Protein AF-A0A6I3N929-F1 (afdb_monomer)

Radius of gyration: 16.51 Å; Cα contacts (8 Å, |Δi|>4): 126; chains: 1; bounding box: 39×35×52 Å

Solvent-accessible surface area (backbone atoms only — not comparable to full-atom values): 5942 Å² total; per-residue (Å²): 132,85,63,64,75,58,60,59,55,66,38,70,61,50,45,54,28,51,51,36,38,53,53,14,49,49,32,34,50,52,17,63,73,77,39,53,82,94,29,63,70,27,43,53,36,29,47,51,12,45,21,40,34,52,32,24,75,54,50,72,72,61,50,24,67,61,21,46,52,44,20,52,52,22,48,53,50,37,51,50,42,62,75,42,30,86,82,56,36,67,89,46,30,51,58,51,42,52,54,20,54,22,34,26,52,17,9,54,53,39,21,60,69,22,58,81,74,112

Secondary structure (DSSP, 8-state):
---HHHHHTTSHHHHHHHHHHHHHHHHHHHHHHH--SS-HHHHHHHHHHHHHHHHHHHHTT--HHHHHHHHHHHHHHHHHHHHTHHHH-HHHHHHHHHHHHHHHHHHHHHHHHHHT--

Sequence (118 aa):
MNNRFFSGLQDVHIQKTILLLVVSLVLIGSSLLIGVGDNFPMIAMLFTGLIIFFFALLRHWQKAAYFVIMAVIFTVILILVWIFKASLGEDIAMPAGLVSISGILAGIIGAYVFVSKE

Structure (mmCIF, N/CA/C/O backbone):
data_AF-A0A6I3N929-F1
#
_entry.id   AF-A0A6I3N929-F1
#
loop_
_atom_site.group_PDB
_atom_site.id
_atom_site.type_symbol
_atom_site.label_atom_id
_atom_site.label_alt_id
_atom_site.label_comp_id
_atom_site.label_asym_id
_atom_site.label_entity_id
_atom_site.label_seq_id
_atom_site.pdbx_PDB_ins_code
_atom_site.Cartn_x
_atom_site.Cartn_y
_atom_site.Cartn_z
_atom_site.occupancy
_atom_site.B_iso_or_equiv
_atom_site.auth_seq_id
_atom_site.auth_comp_id
_atom_site.auth_asym_id
_atom_site.auth_atom_id
_atom_site.pdbx_PDB_model_num
ATOM 1 N N . MET A 1 1 ? -5.140 25.968 30.349 1.00 43.53 1 MET A N 1
ATOM 2 C CA . MET A 1 1 ? -5.311 25.526 28.947 1.00 43.53 1 MET A CA 1
ATOM 3 C C . MET A 1 1 ? -5.877 24.122 28.962 1.00 43.53 1 MET A C 1
ATOM 5 O O . MET A 1 1 ? -5.249 23.224 29.499 1.00 43.53 1 MET A O 1
ATOM 9 N N . ASN A 1 2 ? -7.116 23.968 28.506 1.00 40.16 2 ASN A N 1
ATOM 10 C CA . ASN A 1 2 ? -7.850 22.711 28.582 1.00 40.16 2 ASN A CA 1
ATOM 11 C C . ASN A 1 2 ? -7.380 21.819 27.418 1.00 40.16 2 ASN A C 1
ATOM 13 O O . ASN A 1 2 ? -7.700 22.106 26.266 1.00 40.16 2 ASN A O 1
ATOM 17 N N . ASN A 1 3 ? -6.574 20.792 27.703 1.00 46.56 3 ASN A N 1
ATOM 18 C CA . ASN A 1 3 ? -5.915 19.919 26.720 1.00 46.56 3 ASN A CA 1
ATOM 19 C C . ASN A 1 3 ? -6.895 18.946 26.024 1.00 46.56 3 ASN A C 1
ATOM 21 O O . ASN A 1 3 ? -6.647 17.745 25.952 1.00 46.56 3 ASN A O 1
ATOM 25 N N . ARG A 1 4 ? -8.008 19.448 25.471 1.00 54.78 4 ARG A N 1
ATOM 26 C CA . ARG A 1 4 ? -9.003 18.637 24.739 1.00 54.78 4 ARG A CA 1
ATOM 27 C C . ARG A 1 4 ? -8.432 17.956 23.486 1.00 54.78 4 ARG A C 1
ATOM 29 O O . ARG A 1 4 ? -8.992 16.979 23.005 1.00 54.78 4 ARG A O 1
ATOM 36 N N . PHE A 1 5 ? -7.301 18.445 22.975 1.00 53.16 5 PHE A N 1
ATOM 37 C CA . PHE A 1 5 ? -6.570 17.807 21.877 1.00 53.16 5 PHE A CA 1
ATOM 38 C C . PHE A 1 5 ? -5.925 16.475 22.304 1.00 53.16 5 PHE A C 1
ATOM 40 O O . PHE A 1 5 ? -5.933 15.508 21.549 1.00 53.16 5 PHE A O 1
ATOM 47 N N . PHE A 1 6 ? -5.424 16.396 23.542 1.00 50.75 6 PHE A N 1
ATOM 48 C CA . PHE A 1 6 ? -4.802 15.183 24.081 1.00 50.75 6 PHE A CA 1
ATOM 49 C C . PHE A 1 6 ? -5.820 14.173 24.619 1.00 50.75 6 PHE A C 1
ATOM 51 O O . PHE A 1 6 ? -5.524 12.982 24.638 1.00 50.75 6 PHE A O 1
ATOM 58 N N . SER A 1 7 ? -7.029 14.602 24.995 1.00 52.00 7 SER A N 1
ATOM 59 C CA . SER A 1 7 ? -8.078 13.668 25.426 1.00 52.00 7 SER A CA 1
ATOM 60 C C . SER A 1 7 ? -8.610 12.808 24.273 1.00 52.00 7 SER A C 1
ATOM 62 O O . SER A 1 7 ? -8.949 11.654 24.496 1.00 52.00 7 SER A O 1
ATOM 64 N N . GLY A 1 8 ? -8.618 13.313 23.031 1.00 51.28 8 GLY A N 1
ATOM 65 C CA . GLY A 1 8 ? -8.913 12.491 21.846 1.00 51.28 8 GLY A CA 1
ATOM 66 C C . GLY A 1 8 ? -7.797 11.488 21.520 1.00 51.28 8 GLY A C 1
ATOM 67 O O . GLY A 1 8 ? -8.059 10.389 21.053 1.00 51.28 8 GLY A O 1
ATOM 68 N N . LEU A 1 9 ? -6.542 11.818 21.842 1.00 52.22 9 LEU A N 1
ATOM 69 C CA . LEU A 1 9 ? -5.385 10.924 21.681 1.00 52.22 9 LEU A CA 1
ATOM 70 C C . LEU A 1 9 ? -5.316 9.803 22.737 1.00 52.22 9 LEU A C 1
ATOM 72 O O . LEU A 1 9 ? -4.495 8.895 22.604 1.00 52.22 9 LEU A O 1
ATOM 76 N N . GLN A 1 10 ? -6.146 9.847 23.784 1.00 54.72 10 GLN A N 1
ATOM 77 C CA . GLN A 1 10 ? -6.281 8.752 24.755 1.00 54.72 10 GLN A CA 1
ATOM 78 C C . GLN A 1 10 ? -7.153 7.606 24.241 1.00 54.72 10 GLN A C 1
ATOM 80 O O . GLN A 1 10 ? -7.179 6.539 24.853 1.00 54.72 10 GLN A O 1
ATOM 85 N N . ASP A 1 11 ? -7.830 7.792 23.109 1.00 68.00 11 ASP A N 1
ATOM 86 C CA . ASP A 1 11 ? -8.604 6.728 22.502 1.00 68.00 11 ASP A CA 1
ATOM 87 C C . ASP A 1 11 ? -7.653 5.641 21.973 1.00 68.00 11 ASP A C 1
ATOM 89 O O . ASP A 1 11 ? -6.808 5.882 21.100 1.00 68.00 11 ASP A O 1
ATOM 93 N N . VAL A 1 12 ? -7.766 4.422 22.511 1.00 73.94 12 VAL A N 1
ATOM 94 C CA . VAL A 1 12 ? -6.868 3.285 22.214 1.00 73.94 12 VAL A CA 1
ATOM 95 C C . VAL A 1 12 ? -6.791 3.015 20.705 1.00 73.94 12 VAL A C 1
ATOM 97 O O . VAL A 1 12 ? -5.779 2.544 20.173 1.00 73.94 12 VAL A O 1
ATOM 100 N N . HIS A 1 13 ? -7.858 3.341 19.980 1.00 74.38 13 HIS A N 1
ATOM 101 C CA . HIS A 1 13 ? -7.934 3.211 18.533 1.00 74.38 13 HIS A CA 1
ATOM 102 C C . HIS A 1 13 ? -7.052 4.216 17.791 1.00 74.38 13 HIS A C 1
ATOM 104 O O . HIS A 1 13 ? -6.396 3.830 16.817 1.00 74.38 13 HIS A O 1
ATOM 110 N N . ILE A 1 14 ? -6.991 5.460 18.266 1.00 79.69 14 ILE A N 1
ATOM 111 C CA . ILE A 1 14 ? -6.175 6.530 17.688 1.00 79.69 14 ILE A CA 1
ATOM 112 C C . ILE A 1 14 ? -4.693 6.242 17.938 1.00 79.69 14 ILE A C 1
ATOM 114 O O . ILE A 1 14 ? -3.910 6.266 16.992 1.00 79.69 14 ILE A O 1
ATOM 118 N N . GLN A 1 15 ? -4.317 5.831 19.153 1.00 84.00 15 GLN A N 1
ATOM 119 C CA . GLN A 1 15 ? -2.927 5.474 19.476 1.00 84.00 15 GLN A CA 1
ATOM 120 C C . GLN A 1 15 ? -2.393 4.343 18.597 1.00 84.00 15 GLN A C 1
ATOM 122 O O . GLN A 1 15 ? -1.321 4.456 18.006 1.00 84.00 15 GLN A O 1
ATOM 127 N N . LYS A 1 16 ? -3.169 3.262 18.451 1.00 85.06 16 LYS A N 1
ATOM 128 C CA . LYS A 1 16 ? -2.790 2.143 17.578 1.00 85.06 16 LYS A CA 1
ATOM 129 C C . LYS A 1 16 ? -2.692 2.566 16.108 1.00 85.06 16 LYS A C 1
ATOM 131 O O . LYS A 1 16 ? -1.871 2.023 15.381 1.00 85.06 16 LYS A O 1
ATOM 136 N N . THR A 1 17 ? -3.513 3.517 15.665 1.00 89.19 17 THR A N 1
ATOM 137 C CA . THR A 1 17 ? -3.460 4.035 14.289 1.00 89.19 17 THR A CA 1
ATOM 138 C C . THR A 1 17 ? -2.199 4.865 14.061 1.00 89.19 17 THR A C 1
ATOM 140 O O . THR A 1 17 ? -1.497 4.637 13.083 1.00 89.19 17 THR A O 1
ATOM 143 N N . ILE A 1 18 ? -1.855 5.748 15.003 1.00 90.69 18 ILE A N 1
ATOM 144 C CA . ILE A 1 18 ? -0.611 6.529 14.967 1.00 90.69 18 ILE A CA 1
ATOM 145 C C . ILE A 1 18 ? 0.608 5.605 14.982 1.00 90.69 18 ILE A C 1
ATOM 147 O O . ILE A 1 18 ? 1.512 5.786 14.174 1.00 90.69 18 ILE A O 1
ATOM 151 N N . LEU A 1 19 ? 0.619 4.586 15.845 1.00 92.88 19 LEU A N 1
ATOM 152 C CA . LEU A 1 19 ? 1.712 3.617 15.900 1.00 92.88 19 LEU A CA 1
ATOM 153 C C . LEU A 1 19 ? 1.913 2.919 14.550 1.00 92.88 19 LEU A C 1
ATOM 155 O O . LEU A 1 19 ? 3.037 2.845 14.064 1.00 92.88 19 LEU A O 1
ATOM 159 N N . LEU A 1 20 ? 0.831 2.440 13.927 1.00 94.12 20 LEU A N 1
ATOM 160 C CA . LEU A 1 20 ? 0.906 1.790 12.617 1.00 94.12 20 LEU A CA 1
ATOM 161 C C . LEU A 1 20 ? 1.399 2.750 11.530 1.00 94.12 20 LEU A C 1
ATOM 163 O O . LEU A 1 20 ? 2.218 2.348 10.708 1.00 94.12 20 LEU A O 1
ATOM 167 N N . LEU A 1 21 ? 0.968 4.016 11.556 1.00 94.44 21 LEU A N 1
ATOM 168 C CA . LEU A 1 21 ? 1.475 5.040 10.640 1.00 94.44 21 LEU A CA 1
ATOM 169 C C . LEU A 1 21 ? 2.980 5.249 10.820 1.00 94.44 21 LEU A C 1
ATOM 171 O O . LEU A 1 21 ? 3.718 5.178 9.842 1.00 94.44 21 LEU A O 1
ATOM 175 N N . VAL A 1 22 ? 3.456 5.425 12.054 1.00 96.31 22 VAL A N 1
ATOM 176 C CA . VAL A 1 22 ? 4.890 5.602 12.337 1.00 96.31 22 VAL A CA 1
ATOM 177 C C . VAL A 1 22 ? 5.693 4.392 11.866 1.00 96.31 22 VAL A C 1
ATOM 179 O O . VAL A 1 22 ? 6.670 4.558 11.143 1.00 96.31 22 VAL A O 1
ATOM 182 N N . VAL A 1 23 ? 5.258 3.175 12.208 1.00 96.56 23 VAL A N 1
ATOM 183 C CA . VAL A 1 23 ? 5.927 1.940 11.774 1.00 96.56 23 VAL A CA 1
ATOM 184 C C . VAL A 1 23 ? 5.972 1.856 10.250 1.00 96.56 23 VAL A C 1
ATOM 186 O O . VAL A 1 23 ? 7.030 1.592 9.687 1.00 96.56 23 VAL A O 1
ATOM 189 N N . SER A 1 24 ? 4.860 2.136 9.568 1.00 97.06 24 SER A N 1
ATOM 190 C CA . SER A 1 24 ? 4.813 2.098 8.106 1.00 97.06 24 SER A CA 1
ATOM 191 C C . SER A 1 24 ? 5.751 3.114 7.453 1.00 97.06 24 SER A C 1
ATOM 193 O O . SER A 1 24 ? 6.459 2.766 6.512 1.00 97.06 24 SER A O 1
ATOM 195 N N . LEU A 1 25 ? 5.832 4.336 7.989 1.00 97.00 25 LEU A N 1
ATOM 196 C CA . LEU A 1 25 ? 6.722 5.381 7.485 1.00 97.00 25 LEU A CA 1
ATOM 197 C C . LEU A 1 25 ? 8.192 5.031 7.701 1.00 97.00 25 LEU A C 1
ATOM 199 O O . LEU A 1 25 ? 9.003 5.289 6.819 1.00 97.00 25 LEU A O 1
ATOM 203 N N . VAL A 1 26 ? 8.535 4.414 8.836 1.00 97.06 26 VAL A N 1
ATOM 204 C CA . VAL A 1 26 ? 9.894 3.915 9.082 1.00 97.06 26 VAL A CA 1
ATOM 205 C C . VAL A 1 26 ? 10.241 2.819 8.077 1.00 97.06 26 VAL A C 1
ATOM 207 O O . VAL A 1 26 ? 11.298 2.886 7.459 1.00 97.06 26 VAL A O 1
ATOM 210 N N . LEU A 1 27 ? 9.343 1.855 7.848 1.00 96.12 27 LEU A N 1
ATOM 211 C CA . LEU A 1 27 ? 9.573 0.779 6.878 1.00 96.12 27 LEU A CA 1
ATOM 212 C C . LEU A 1 27 ? 9.782 1.318 5.458 1.00 96.12 27 LEU A C 1
ATOM 214 O O . LEU A 1 27 ? 10.772 0.982 4.807 1.00 96.12 27 LEU A O 1
ATOM 218 N N . ILE A 1 28 ? 8.882 2.195 5.006 1.00 96.12 28 ILE A N 1
ATOM 219 C CA . ILE A 1 28 ? 8.959 2.832 3.688 1.00 96.12 28 ILE A CA 1
ATOM 220 C C . ILE A 1 28 ? 1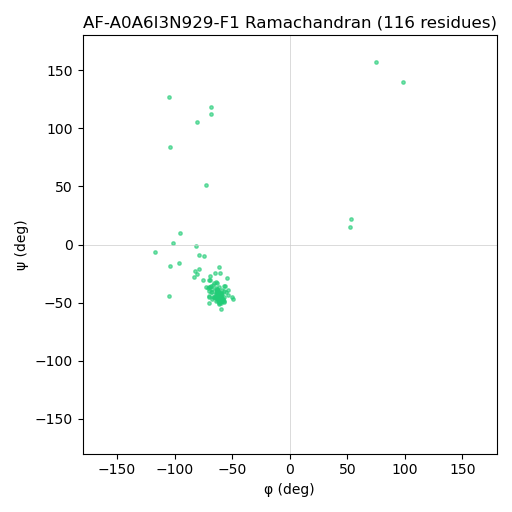0.241 3.666 3.591 1.00 96.12 28 ILE A C 1
ATOM 222 O O . ILE A 1 28 ? 11.032 3.470 2.673 1.00 96.12 28 ILE A O 1
ATOM 226 N N . GLY A 1 29 ? 10.498 4.543 4.562 1.00 94.69 29 GLY A N 1
ATOM 227 C CA . GLY A 1 29 ? 11.669 5.416 4.573 1.00 94.69 29 GLY A CA 1
ATOM 228 C C . GLY A 1 29 ? 12.985 4.642 4.540 1.00 94.69 29 GLY A C 1
ATOM 229 O O . GLY A 1 29 ? 13.831 4.916 3.695 1.00 94.69 29 GLY A O 1
ATOM 230 N N . SER A 1 30 ? 13.147 3.631 5.397 1.00 94.19 30 SER A N 1
ATOM 231 C CA . SER A 1 30 ? 14.348 2.789 5.412 1.00 94.19 30 SER A CA 1
ATOM 232 C C . SER A 1 30 ? 14.542 2.034 4.097 1.00 94.19 30 SER A C 1
ATOM 234 O O . SER A 1 30 ? 15.661 1.998 3.590 1.00 94.19 30 SER A O 1
ATOM 236 N N . SER A 1 31 ? 13.471 1.486 3.512 1.00 93.88 31 SER A N 1
ATOM 237 C CA . SER A 1 31 ? 13.563 0.764 2.236 1.00 93.88 31 SER A CA 1
ATOM 238 C C . SER A 1 31 ? 14.005 1.662 1.076 1.00 93.88 31 SER A C 1
ATOM 240 O O . SER A 1 31 ? 14.831 1.258 0.259 1.00 93.88 31 SER A O 1
ATOM 242 N N . LEU A 1 32 ? 13.513 2.904 1.035 1.00 91.44 32 LEU A N 1
ATOM 243 C CA . LEU A 1 32 ? 13.880 3.878 0.009 1.00 91.44 32 LEU A CA 1
ATOM 244 C C . LEU A 1 32 ? 15.305 4.411 0.206 1.00 91.44 32 LEU A C 1
ATOM 246 O O . LEU A 1 32 ? 16.004 4.624 -0.778 1.00 91.44 32 LEU A O 1
ATOM 250 N N . LEU A 1 33 ? 15.747 4.595 1.455 1.00 93.00 33 LEU A N 1
ATOM 251 C CA . LEU A 1 33 ? 17.100 5.066 1.772 1.00 93.00 33 LEU A CA 1
ATOM 252 C C . LEU A 1 33 ? 18.182 4.038 1.431 1.00 93.00 33 LEU A C 1
ATOM 254 O O . LEU A 1 33 ? 19.242 4.410 0.938 1.00 93.00 33 LEU A O 1
ATOM 258 N N . ILE A 1 34 ? 17.928 2.760 1.716 1.00 91.44 34 ILE A N 1
ATOM 259 C CA . ILE A 1 34 ? 18.871 1.673 1.411 1.00 91.44 34 ILE A CA 1
ATOM 260 C C . ILE A 1 34 ? 18.851 1.351 -0.089 1.00 91.44 34 ILE A C 1
ATOM 262 O O . ILE A 1 34 ? 19.872 0.965 -0.654 1.00 91.44 34 ILE A O 1
ATOM 266 N N . GLY A 1 35 ? 17.704 1.553 -0.737 1.00 86.19 35 GLY A N 1
ATOM 267 C CA . GLY A 1 35 ? 17.505 1.298 -2.153 1.00 86.19 35 GLY A CA 1
ATOM 268 C C . GLY A 1 35 ? 16.842 -0.053 -2.408 1.00 86.19 35 GLY A C 1
ATOM 269 O O . GLY A 1 35 ? 17.141 -1.067 -1.777 1.00 86.19 35 GLY A O 1
ATOM 270 N N . VAL A 1 36 ? 15.927 -0.050 -3.375 1.00 82.50 36 VAL A N 1
ATOM 271 C CA . VAL A 1 36 ? 15.111 -1.207 -3.776 1.00 82.50 36 VAL A CA 1
ATOM 272 C C . VAL A 1 36 ? 15.608 -1.896 -5.053 1.00 82.50 36 VAL A C 1
ATOM 274 O O . VAL A 1 36 ? 15.013 -2.882 -5.472 1.00 82.50 36 VAL A O 1
ATOM 277 N N . GLY A 1 37 ? 16.704 -1.423 -5.656 1.00 79.44 37 GLY A N 1
ATOM 278 C CA . GLY A 1 37 ? 17.309 -2.053 -6.836 1.00 79.44 37 GLY A CA 1
ATOM 279 C C . GLY A 1 37 ? 17.921 -3.411 -6.489 1.00 79.44 37 GLY A C 1
ATOM 280 O O . GLY A 1 37 ? 18.869 -3.465 -5.710 1.00 79.44 37 GLY A O 1
ATOM 281 N N . ASP A 1 38 ? 17.334 -4.490 -7.013 1.00 77.12 38 ASP A N 1
ATOM 282 C CA . ASP A 1 38 ? 17.708 -5.903 -6.807 1.00 77.12 38 ASP A CA 1
ATOM 283 C C . ASP A 1 38 ? 17.842 -6.362 -5.342 1.00 77.12 38 ASP A C 1
ATOM 285 O O . ASP A 1 38 ? 18.359 -7.439 -5.040 1.00 77.12 38 ASP A O 1
ATOM 289 N N . ASN A 1 39 ? 17.317 -5.576 -4.403 1.00 89.19 39 ASN A N 1
ATOM 290 C CA . ASN A 1 39 ? 17.362 -5.869 -2.979 1.00 89.19 39 ASN A CA 1
ATOM 291 C C . ASN A 1 39 ? 15.995 -6.372 -2.513 1.00 89.19 39 ASN A C 1
ATOM 293 O O . ASN A 1 39 ? 15.165 -5.613 -2.008 1.00 89.19 39 ASN A O 1
ATOM 297 N N . PHE A 1 40 ? 15.760 -7.674 -2.696 1.00 89.94 40 PHE A N 1
ATOM 298 C CA . PHE A 1 40 ? 14.493 -8.319 -2.341 1.00 89.94 40 PHE A CA 1
ATOM 299 C C . PHE A 1 40 ? 14.024 -8.006 -0.904 1.00 89.94 40 PHE A C 1
ATOM 301 O O . PHE A 1 40 ? 12.856 -7.643 -0.746 1.00 89.94 40 PHE A O 1
ATOM 308 N N . PRO A 1 41 ? 14.885 -8.050 0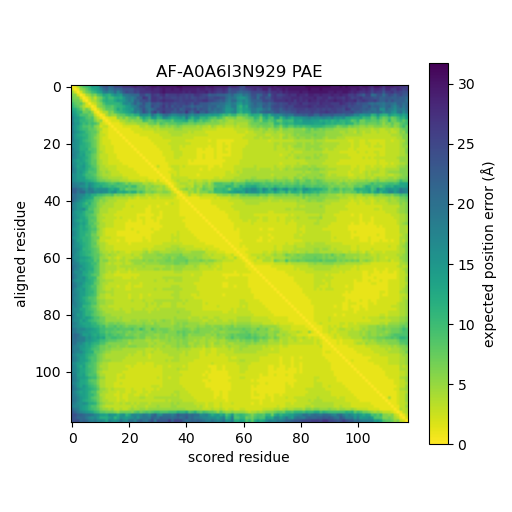.137 1.00 93.62 41 PRO A N 1
ATOM 309 C CA . PRO A 1 41 ? 14.507 -7.600 1.476 1.00 93.62 41 PRO A CA 1
ATOM 310 C C . PRO A 1 41 ? 13.948 -6.174 1.532 1.00 93.62 41 PRO A C 1
ATOM 312 O O . PRO A 1 41 ? 12.934 -5.949 2.190 1.00 93.62 41 PRO A O 1
ATOM 315 N N . MET A 1 42 ? 14.561 -5.216 0.830 1.00 93.44 42 MET A N 1
ATOM 316 C CA . MET A 1 42 ? 14.074 -3.832 0.808 1.00 93.44 42 MET A CA 1
ATOM 317 C C . MET A 1 42 ? 12.760 -3.702 0.041 1.00 93.44 42 MET A C 1
ATOM 319 O O . MET A 1 42 ? 11.876 -2.970 0.478 1.00 93.44 42 MET A O 1
ATOM 323 N N . ILE A 1 43 ? 12.579 -4.460 -1.044 1.00 91.62 43 ILE A N 1
ATOM 324 C CA . ILE A 1 43 ? 11.305 -4.514 -1.778 1.00 91.62 43 ILE A CA 1
ATOM 325 C C . ILE A 1 43 ? 10.195 -5.062 -0.872 1.00 91.62 43 ILE A C 1
ATOM 327 O O . ILE A 1 43 ? 9.120 -4.470 -0.785 1.00 91.62 43 ILE A O 1
ATOM 331 N N . ALA A 1 44 ? 10.452 -6.157 -0.151 1.00 93.56 44 ALA A N 1
ATOM 332 C CA . ALA A 1 44 ? 9.496 -6.733 0.792 1.00 93.56 44 ALA A CA 1
ATOM 333 C C . ALA A 1 44 ? 9.175 -5.768 1.947 1.00 93.56 44 ALA A C 1
ATOM 335 O O . ALA A 1 44 ? 8.019 -5.663 2.366 1.00 93.56 44 ALA A O 1
ATOM 336 N N . MET A 1 45 ? 10.176 -5.031 2.436 1.00 95.94 45 MET A N 1
ATOM 337 C CA . MET A 1 45 ? 10.024 -4.013 3.478 1.00 95.94 45 MET A CA 1
ATOM 338 C C . MET A 1 45 ? 9.165 -2.835 3.000 1.00 95.94 45 MET A C 1
ATOM 340 O O . MET A 1 45 ? 8.231 -2.447 3.704 1.00 95.94 45 MET A O 1
ATOM 344 N N . LEU A 1 46 ? 9.414 -2.331 1.786 1.00 95.62 46 LEU A N 1
ATOM 345 C CA . LEU A 1 46 ? 8.606 -1.295 1.141 1.00 95.62 46 LEU A CA 1
ATOM 346 C C . LEU A 1 46 ? 7.159 -1.763 0.970 1.00 95.62 46 LEU A C 1
ATOM 348 O O . LEU A 1 46 ? 6.224 -1.076 1.376 1.00 95.62 46 LEU A O 1
ATOM 352 N N . PHE A 1 47 ? 6.977 -2.960 0.411 1.00 95.69 47 PHE A N 1
ATOM 353 C CA . PHE A 1 47 ? 5.667 -3.548 0.150 1.00 95.69 47 PHE A CA 1
ATOM 354 C C . PHE A 1 47 ? 4.854 -3.737 1.435 1.00 95.69 47 PHE A C 1
ATOM 356 O O . PHE A 1 47 ? 3.691 -3.339 1.509 1.00 95.69 47 PHE A O 1
ATOM 363 N N . THR A 1 48 ? 5.485 -4.277 2.479 1.00 96.19 48 THR A N 1
ATOM 364 C CA . THR A 1 48 ? 4.870 -4.438 3.802 1.00 96.19 48 THR A CA 1
ATOM 365 C C . THR A 1 48 ? 4.538 -3.082 4.421 1.00 96.19 48 THR A C 1
ATOM 367 O O . THR A 1 48 ? 3.443 -2.897 4.951 1.00 96.19 48 THR A O 1
ATOM 370 N N . GLY A 1 49 ? 5.448 -2.110 4.314 1.00 97.00 49 GLY A N 1
ATOM 371 C CA . GLY A 1 49 ? 5.231 -0.744 4.778 1.00 97.00 49 GLY A CA 1
ATOM 372 C C . GLY A 1 49 ? 4.011 -0.099 4.123 1.00 97.00 49 GLY A C 1
ATOM 373 O O . GLY A 1 49 ? 3.157 0.430 4.827 1.00 97.00 49 GLY A O 1
ATOM 374 N N . LEU A 1 50 ? 3.866 -0.219 2.801 1.00 97.44 50 LEU A N 1
ATOM 375 C CA . LEU A 1 50 ? 2.713 0.308 2.064 1.00 97.44 50 LEU A CA 1
ATOM 376 C C . LEU A 1 50 ? 1.395 -0.358 2.476 1.00 97.44 50 LEU A C 1
ATOM 378 O O . LEU A 1 50 ? 0.400 0.339 2.669 1.00 97.44 50 LEU A O 1
ATOM 382 N N . ILE A 1 51 ? 1.379 -1.682 2.670 1.00 97.75 51 ILE A N 1
ATOM 383 C CA . ILE A 1 51 ? 0.182 -2.390 3.154 1.00 97.75 51 ILE A CA 1
ATOM 384 C C . ILE A 1 51 ? -0.235 -1.850 4.528 1.00 97.75 51 ILE A C 1
ATOM 386 O O . ILE A 1 51 ? -1.403 -1.512 4.734 1.00 97.75 51 ILE A O 1
ATOM 390 N N . ILE A 1 52 ? 0.714 -1.731 5.463 1.00 97.19 52 ILE A N 1
ATOM 391 C CA . ILE A 1 52 ? 0.442 -1.212 6.810 1.00 97.19 52 ILE A CA 1
ATOM 392 C C . ILE A 1 52 ? -0.023 0.246 6.740 1.00 97.19 52 ILE A C 1
ATOM 394 O O . ILE A 1 52 ? -0.963 0.609 7.445 1.00 97.19 52 ILE A O 1
ATOM 398 N N . PHE A 1 53 ? 0.591 1.063 5.882 1.00 97.25 53 PHE A N 1
ATOM 399 C CA . PHE A 1 53 ? 0.241 2.469 5.696 1.00 97.25 53 PHE A CA 1
ATOM 400 C C . PHE A 1 53 ? -1.216 2.630 5.250 1.00 97.25 53 PHE A C 1
ATOM 402 O O . PHE A 1 53 ? -2.003 3.290 5.930 1.00 97.25 53 PHE A O 1
ATOM 409 N N . PHE A 1 54 ? -1.607 1.969 4.155 1.00 96.75 54 PHE A N 1
ATOM 410 C CA . PHE A 1 54 ? -2.979 2.029 3.646 1.00 96.75 54 PHE A CA 1
ATOM 411 C C . PHE A 1 54 ? -3.990 1.473 4.643 1.00 96.75 54 PHE A C 1
ATOM 413 O O . PHE A 1 54 ? -5.056 2.060 4.841 1.00 96.75 54 PHE A O 1
ATOM 420 N N . PHE A 1 55 ? -3.641 0.381 5.328 1.00 95.38 55 PHE A N 1
ATOM 421 C CA . PHE A 1 55 ? -4.487 -0.154 6.383 1.00 95.38 55 PHE A CA 1
ATOM 422 C C . PHE A 1 55 ? -4.685 0.869 7.511 1.00 95.38 55 PHE A C 1
ATOM 424 O O . PHE A 1 55 ? -5.814 1.119 7.932 1.00 95.38 55 PHE A O 1
ATOM 431 N N . ALA A 1 56 ? -3.603 1.499 7.978 1.00 94.31 56 ALA A N 1
ATOM 432 C CA . ALA A 1 56 ? -3.632 2.468 9.065 1.00 94.31 56 ALA A CA 1
ATOM 433 C C . ALA A 1 56 ? -4.478 3.707 8.730 1.00 94.31 56 ALA A C 1
ATOM 435 O O . ALA A 1 56 ? -5.237 4.153 9.589 1.00 94.31 56 ALA A O 1
ATOM 436 N N . LEU A 1 57 ? -4.417 4.214 7.493 1.00 93.44 57 LEU A N 1
ATOM 437 C CA . LEU A 1 57 ? -5.198 5.380 7.055 1.00 93.44 57 LEU A CA 1
ATOM 438 C C . LEU A 1 57 ? -6.707 5.211 7.269 1.00 93.44 57 LEU A C 1
ATOM 440 O O . LEU A 1 57 ? -7.388 6.143 7.696 1.00 93.44 57 LEU A O 1
ATOM 444 N N . LEU A 1 58 ? -7.235 4.017 6.997 1.00 91.69 58 LEU A N 1
ATOM 445 C CA . LEU A 1 58 ? -8.669 3.741 7.107 1.00 91.69 58 LEU A CA 1
ATOM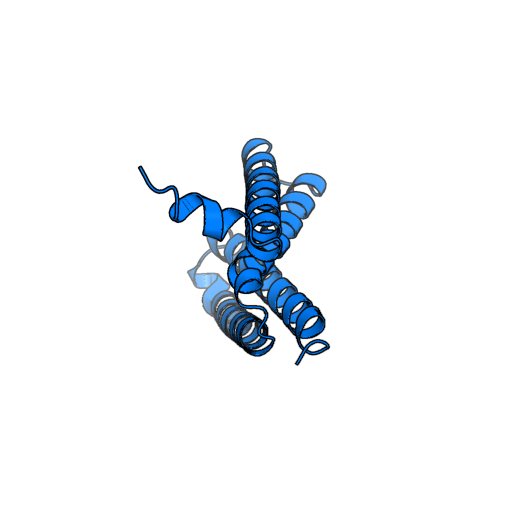 446 C C . LEU A 1 58 ? -9.063 3.111 8.445 1.00 91.69 58 LEU A C 1
ATOM 448 O O . LEU A 1 58 ? -10.233 3.137 8.829 1.00 91.69 58 LEU A O 1
ATOM 452 N N . ARG A 1 59 ? -8.090 2.597 9.202 1.00 88.56 59 ARG A N 1
ATOM 453 C CA . ARG A 1 59 ? -8.311 1.886 10.466 1.00 88.56 59 ARG A CA 1
ATOM 454 C C . ARG A 1 59 ? -9.065 2.697 11.512 1.00 88.56 59 ARG A C 1
ATOM 456 O O . ARG A 1 59 ? -9.844 2.109 12.258 1.00 88.56 59 ARG A O 1
ATOM 463 N N . HIS A 1 60 ? -8.838 4.009 11.591 1.00 84.81 60 HIS A N 1
ATOM 464 C CA . HIS A 1 60 ? -9.522 4.867 12.566 1.00 84.81 60 HIS A CA 1
ATOM 465 C C . HIS A 1 60 ? -11.049 4.766 12.452 1.00 84.81 60 HIS A C 1
ATOM 467 O O . HIS A 1 60 ? -11.740 4.762 13.466 1.00 84.81 60 HIS A O 1
ATOM 473 N N . TRP A 1 61 ? -11.555 4.615 11.230 1.00 85.50 61 TRP A N 1
ATOM 474 C CA . TRP A 1 61 ? -12.982 4.588 10.945 1.00 85.50 61 TRP A CA 1
ATOM 475 C C . TRP A 1 61 ? -13.659 3.252 11.258 1.00 85.50 61 TRP A C 1
ATOM 477 O O . TRP A 1 61 ? -14.874 3.232 11.412 1.00 85.50 61 TRP A O 1
ATOM 487 N N . GLN A 1 62 ? -12.895 2.156 11.332 1.00 85.62 62 GLN A N 1
ATOM 488 C CA . GLN A 1 62 ? -13.358 0.801 11.682 1.00 85.62 62 GLN A CA 1
ATOM 489 C C . GLN A 1 62 ? -14.536 0.247 10.862 1.00 85.62 62 GLN A C 1
ATOM 491 O O . GLN A 1 62 ? -15.219 -0.661 11.322 1.00 85.62 62 GLN A O 1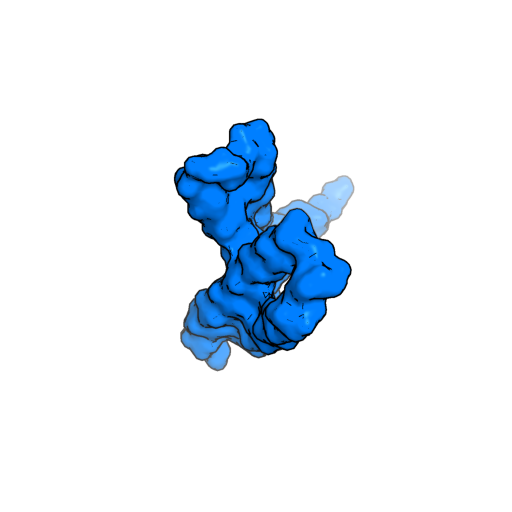
ATOM 496 N N . LYS A 1 63 ? -14.770 0.762 9.653 1.00 88.06 63 LYS A N 1
ATOM 497 C CA . LYS A 1 63 ? -15.856 0.318 8.769 1.00 88.06 63 LYS A CA 1
ATOM 498 C C . LYS A 1 63 ? -15.310 -0.527 7.635 1.00 88.06 63 LYS A C 1
ATOM 500 O O . LYS A 1 63 ? -14.437 -0.058 6.899 1.00 88.06 63 LYS A O 1
ATOM 505 N N . ALA A 1 64 ? -15.857 -1.725 7.449 1.00 91.50 64 ALA A N 1
ATOM 506 C CA . ALA A 1 64 ? -15.414 -2.641 6.400 1.00 91.50 64 ALA A CA 1
ATOM 507 C C . ALA A 1 64 ? -15.613 -2.032 5.003 1.00 91.50 64 ALA A C 1
ATOM 509 O O . ALA A 1 64 ? -14.745 -2.151 4.135 1.00 91.50 64 ALA A O 1
ATOM 510 N N . ALA A 1 65 ? -16.708 -1.286 4.818 1.00 93.06 65 ALA A N 1
ATOM 511 C CA . ALA A 1 65 ? -17.050 -0.628 3.559 1.00 93.06 65 ALA A CA 1
ATOM 512 C C . ALA A 1 65 ? -15.926 0.270 3.009 1.00 93.06 65 ALA A C 1
ATOM 514 O O . ALA A 1 65 ? -15.669 0.264 1.807 1.00 93.06 65 ALA A O 1
ATOM 515 N N . TYR A 1 66 ? -15.208 1.008 3.864 1.00 93.81 66 TYR A N 1
ATOM 516 C CA . TYR A 1 66 ? -14.130 1.894 3.405 1.00 93.81 66 TYR A CA 1
ATOM 517 C C . TYR A 1 66 ? -12.931 1.121 2.856 1.00 93.81 66 TYR A C 1
ATOM 519 O O . TYR A 1 66 ? -12.323 1.537 1.871 1.00 93.81 66 TYR A O 1
ATOM 527 N N . PHE A 1 67 ? -12.625 -0.032 3.445 1.00 95.75 67 PHE A N 1
ATOM 528 C CA . PHE A 1 67 ? -11.560 -0.901 2.960 1.00 95.75 67 PHE A CA 1
ATOM 529 C C . PHE A 1 67 ? -11.928 -1.585 1.639 1.00 95.75 67 PHE A C 1
ATOM 531 O O . PHE A 1 67 ? -11.080 -1.684 0.752 1.00 95.75 67 PHE A O 1
ATOM 538 N N . VAL A 1 68 ? -13.196 -1.977 1.468 1.00 96.06 68 VAL A N 1
ATOM 539 C CA . VAL A 1 68 ? -13.709 -2.491 0.187 1.00 96.06 68 VAL A CA 1
ATOM 540 C C . VAL A 1 68 ? -13.603 -1.422 -0.902 1.00 96.06 68 VAL A C 1
ATOM 542 O O . VAL A 1 68 ? -13.058 -1.695 -1.968 1.00 96.06 68 VAL A O 1
ATOM 545 N N . ILE A 1 69 ? -14.051 -0.191 -0.628 1.00 96.50 69 ILE A N 1
ATOM 546 C CA . ILE A 1 69 ? -13.949 0.930 -1.577 1.00 96.50 69 ILE A CA 1
ATOM 547 C C . ILE A 1 69 ? -12.490 1.163 -1.985 1.00 96.50 69 ILE A C 1
ATOM 549 O O . ILE A 1 69 ? -12.201 1.298 -3.173 1.00 96.50 69 ILE A O 1
ATOM 553 N N . MET A 1 70 ? -11.557 1.154 -1.029 1.00 96.75 70 MET A N 1
ATOM 554 C CA . MET A 1 70 ? -10.129 1.287 -1.319 1.00 96.75 70 MET A CA 1
ATOM 555 C C . MET A 1 70 ? -9.617 0.165 -2.231 1.00 96.75 70 MET A C 1
ATOM 557 O O . MET A 1 70 ? -8.935 0.454 -3.214 1.00 96.75 70 MET A O 1
ATOM 561 N N . ALA A 1 71 ? -9.975 -1.095 -1.957 1.00 97.56 71 ALA A N 1
ATOM 562 C CA . ALA A 1 71 ? -9.583 -2.221 -2.803 1.00 97.56 71 ALA A CA 1
ATOM 563 C C . ALA A 1 71 ? -10.098 -2.062 -4.242 1.00 97.56 71 ALA A C 1
ATOM 565 O O . ALA A 1 71 ? -9.348 -2.295 -5.192 1.00 97.56 71 ALA A O 1
ATOM 566 N N . VAL A 1 72 ? -11.344 -1.608 -4.419 1.00 97.81 72 VAL A N 1
ATOM 567 C CA . VAL A 1 72 ? -11.918 -1.344 -5.749 1.00 97.81 72 VAL A CA 1
ATOM 568 C C . VAL A 1 72 ? -11.162 -0.220 -6.457 1.00 97.81 72 VAL A C 1
ATOM 570 O O . VAL A 1 72 ? -10.751 -0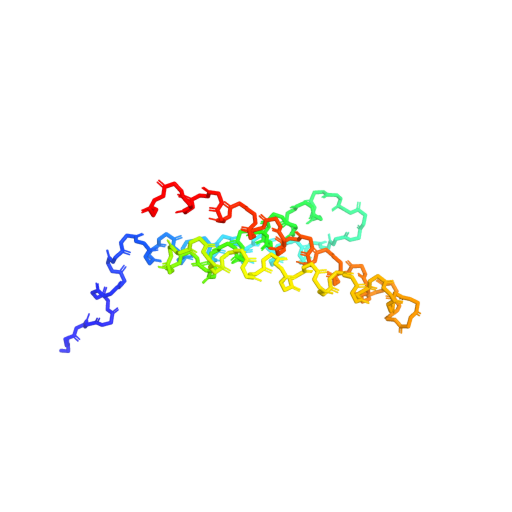.403 -7.601 1.00 97.81 72 VAL A O 1
ATOM 573 N N . ILE A 1 73 ? -10.917 0.910 -5.785 1.00 97.75 73 ILE A N 1
ATOM 574 C CA . ILE A 1 73 ? -10.185 2.047 -6.367 1.00 97.75 73 ILE A CA 1
ATOM 575 C C . ILE A 1 73 ? -8.797 1.609 -6.841 1.00 97.75 73 ILE A C 1
ATOM 577 O O . ILE A 1 73 ? -8.437 1.854 -7.991 1.00 97.75 73 ILE A O 1
ATOM 581 N N . PHE A 1 74 ? -8.028 0.917 -5.999 1.00 97.94 74 PHE A N 1
ATOM 582 C CA . PHE A 1 74 ? -6.692 0.464 -6.387 1.00 97.94 74 PHE A CA 1
ATOM 583 C C . PHE A 1 74 ? -6.708 -0.632 -7.454 1.00 97.94 74 PHE A C 1
ATOM 585 O O . PHE A 1 74 ? -5.780 -0.700 -8.254 1.00 97.94 74 PHE A O 1
ATOM 592 N N . THR A 1 75 ? -7.768 -1.439 -7.534 1.00 98.12 75 THR A N 1
ATOM 593 C CA . THR A 1 75 ? -7.957 -2.384 -8.646 1.00 98.12 75 THR A CA 1
ATOM 594 C C . THR A 1 75 ? -8.153 -1.641 -9.964 1.00 98.12 75 THR A C 1
ATOM 596 O O . THR A 1 75 ? -7.511 -1.976 -10.957 1.00 98.12 75 THR A O 1
ATOM 599 N N . VAL A 1 76 ? -8.979 -0.591 -9.978 1.00 97.62 76 VAL A N 1
ATOM 600 C CA . VAL A 1 76 ? -9.163 0.258 -11.165 1.00 97.62 76 VAL A CA 1
ATOM 601 C C . VAL A 1 76 ? -7.847 0.929 -11.556 1.00 97.62 76 VAL A C 1
ATOM 603 O O . VAL A 1 76 ? -7.476 0.900 -12.727 1.00 97.62 76 VAL A O 1
ATOM 606 N N . ILE A 1 77 ? -7.101 1.472 -10.588 1.00 96.19 77 ILE A N 1
ATOM 607 C CA . ILE A 1 77 ? -5.781 2.066 -10.843 1.00 96.19 77 ILE A CA 1
ATOM 608 C C . ILE A 1 77 ? -4.821 1.021 -11.425 1.00 96.19 77 ILE A C 1
ATOM 610 O O . ILE A 1 77 ? -4.166 1.307 -12.422 1.00 96.19 77 ILE A O 1
ATOM 614 N N . LEU A 1 78 ? -4.773 -0.196 -10.875 1.00 96.88 78 LEU A N 1
ATOM 615 C CA . LEU A 1 78 ? -3.919 -1.270 -11.387 1.00 96.88 78 LEU A CA 1
ATOM 616 C C . LEU A 1 78 ? -4.260 -1.627 -12.840 1.00 96.88 78 LEU A C 1
ATOM 618 O O . LEU A 1 78 ? -3.357 -1.785 -13.661 1.00 96.88 78 LEU A O 1
ATOM 622 N N . ILE A 1 79 ? -5.552 -1.711 -13.172 1.00 97.19 79 ILE A N 1
ATOM 623 C CA . ILE A 1 79 ? -6.019 -1.955 -14.543 1.00 97.19 79 ILE A CA 1
ATOM 624 C C . ILE A 1 79 ? -5.551 -0.830 -15.474 1.00 97.19 79 ILE A C 1
ATOM 626 O O . ILE A 1 79 ? -5.028 -1.110 -16.551 1.00 97.19 79 ILE A O 1
ATOM 630 N N . LEU A 1 80 ? -5.680 0.434 -15.060 1.00 96.12 80 LEU A N 1
ATOM 631 C CA . LEU A 1 80 ? -5.208 1.575 -15.848 1.00 96.12 80 LEU A CA 1
ATOM 632 C C . LEU A 1 80 ? -3.685 1.548 -16.032 1.00 96.12 80 LEU A C 1
ATOM 634 O O . LEU A 1 80 ? -3.210 1.717 -17.152 1.00 96.12 80 LEU A O 1
ATOM 638 N N . VAL A 1 81 ? -2.919 1.275 -14.973 1.00 94.81 81 VAL A N 1
ATOM 639 C CA . VAL A 1 81 ? -1.455 1.133 -15.050 1.00 94.81 81 VAL A CA 1
ATOM 640 C C . VAL A 1 81 ? -1.071 0.042 -16.046 1.00 94.81 81 VAL A C 1
ATOM 642 O O . VAL A 1 81 ? -0.140 0.229 -16.825 1.00 94.81 81 VAL A O 1
ATOM 645 N N . TRP A 1 82 ? -1.802 -1.074 -16.068 1.00 93.38 82 TRP A N 1
ATOM 646 C CA . TRP A 1 82 ? -1.554 -2.159 -17.012 1.00 93.38 82 TRP A CA 1
ATOM 647 C C . TRP A 1 82 ? -1.864 -1.763 -18.461 1.00 93.38 82 TRP A C 1
ATOM 649 O O . TRP A 1 82 ? -1.037 -1.983 -19.344 1.00 93.38 82 TRP A O 1
ATOM 659 N N . ILE A 1 83 ? -3.019 -1.134 -18.705 1.00 95.56 83 ILE A N 1
ATOM 660 C CA . ILE A 1 83 ? -3.439 -0.674 -20.040 1.00 95.56 83 ILE A CA 1
ATOM 661 C C . ILE A 1 83 ? -2.455 0.360 -20.597 1.00 95.56 83 ILE A C 1
ATOM 663 O O . ILE A 1 83 ? -2.068 0.291 -21.762 1.00 95.56 83 ILE A O 1
ATOM 667 N N . PHE A 1 84 ? -2.021 1.305 -19.763 1.00 94.38 84 PHE A N 1
ATOM 668 C CA . PHE A 1 84 ? -1.146 2.404 -20.164 1.00 94.38 84 PHE A CA 1
ATOM 669 C C . PHE A 1 84 ? 0.341 2.128 -19.914 1.00 94.38 84 PHE A C 1
ATOM 671 O O . PHE A 1 84 ? 1.155 3.033 -20.094 1.00 94.38 84 PHE A O 1
ATOM 678 N N . LYS A 1 85 ? 0.731 0.892 -19.559 1.00 91.56 85 LYS A N 1
ATOM 679 C CA . LYS A 1 85 ? 2.114 0.529 -19.193 1.00 91.56 85 LYS A CA 1
ATOM 680 C C . LYS A 1 85 ? 3.142 1.028 -20.213 1.00 91.56 85 LYS A C 1
ATOM 682 O O . LYS A 1 85 ? 4.141 1.629 -19.830 1.00 91.56 85 LYS A O 1
ATOM 687 N N . ALA A 1 86 ? 2.876 0.817 -21.504 1.00 88.00 86 ALA A N 1
ATOM 688 C CA . ALA A 1 86 ? 3.773 1.228 -22.586 1.00 88.00 86 ALA A CA 1
ATOM 689 C C . ALA A 1 86 ? 3.956 2.755 -22.673 1.00 88.00 86 ALA A C 1
ATOM 691 O O . ALA A 1 86 ? 5.031 3.220 -23.033 1.00 88.00 86 ALA A O 1
ATOM 692 N N . SER A 1 8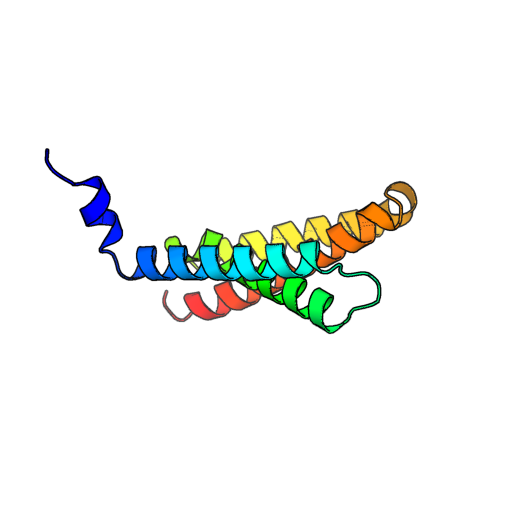7 ? 2.927 3.532 -22.321 1.00 93.94 87 SER A N 1
ATOM 693 C CA . SER A 1 87 ? 2.982 4.998 -22.316 1.00 93.94 87 SER A CA 1
ATOM 694 C C . SER A 1 87 ? 3.599 5.569 -21.038 1.00 93.94 87 SER A C 1
ATOM 696 O O . SER A 1 87 ? 4.116 6.681 -21.074 1.00 93.94 87 SER A O 1
ATOM 698 N N . LEU A 1 88 ? 3.497 4.859 -19.912 1.00 89.94 88 LEU A N 1
ATOM 699 C CA . LEU A 1 88 ? 4.003 5.309 -18.612 1.00 89.94 88 LEU A CA 1
ATOM 700 C C . LEU A 1 88 ? 5.512 5.082 -18.459 1.00 89.94 88 LEU A C 1
ATOM 702 O O . LEU A 1 88 ? 6.153 5.787 -17.687 1.00 89.94 88 LEU A O 1
ATOM 706 N N . GLY A 1 89 ? 6.076 4.109 -19.178 1.00 91.88 89 GLY A N 1
ATOM 707 C CA . GLY A 1 89 ? 7.448 3.658 -18.956 1.00 91.88 89 GLY A CA 1
ATOM 708 C C . GLY A 1 89 ? 7.576 2.800 -17.692 1.00 91.88 89 GLY A C 1
ATOM 709 O O . GLY A 1 89 ? 6.737 2.845 -16.786 1.00 91.88 89 GLY A O 1
ATOM 710 N N . GLU A 1 90 ? 8.620 1.972 -17.631 1.00 87.44 90 GLU A N 1
ATOM 711 C CA . GLU A 1 90 ? 8.800 1.012 -16.531 1.00 87.44 90 GLU A CA 1
ATOM 712 C C . GLU A 1 90 ? 9.055 1.698 -15.184 1.00 87.44 90 GLU A C 1
ATOM 714 O O . GLU A 1 90 ? 8.506 1.260 -14.171 1.00 87.44 90 GLU A O 1
ATOM 719 N N . ASP A 1 91 ? 9.763 2.832 -15.200 1.00 88.19 91 ASP A N 1
ATOM 720 C CA . ASP A 1 91 ? 10.102 3.629 -14.013 1.00 88.19 91 ASP A CA 1
ATOM 721 C C . ASP A 1 91 ? 8.874 4.150 -13.256 1.00 88.19 91 ASP A C 1
ATOM 723 O O . ASP A 1 91 ? 8.944 4.409 -12.056 1.00 88.19 91 ASP A O 1
ATOM 727 N N . ILE A 1 92 ? 7.733 4.295 -13.937 1.00 90.62 92 ILE A N 1
ATOM 728 C CA . ILE A 1 92 ? 6.468 4.733 -13.332 1.00 90.62 92 ILE A CA 1
ATOM 729 C C . ILE A 1 92 ? 5.519 3.549 -13.162 1.00 90.62 92 ILE A C 1
ATOM 731 O O . ILE A 1 92 ? 4.903 3.394 -12.104 1.00 90.62 92 ILE A O 1
ATOM 735 N N . ALA A 1 93 ? 5.397 2.694 -14.180 1.00 92.50 93 ALA A N 1
ATOM 736 C CA . ALA A 1 93 ? 4.447 1.590 -14.161 1.00 92.50 93 ALA A CA 1
ATOM 737 C C . ALA A 1 93 ? 4.759 0.570 -13.057 1.00 92.50 93 ALA A C 1
ATOM 739 O O . ALA A 1 93 ? 3.835 0.057 -12.423 1.00 92.50 93 ALA A O 1
ATOM 740 N N . MET A 1 94 ? 6.040 0.290 -12.792 1.00 90.12 94 MET A N 1
ATOM 741 C CA . MET A 1 94 ? 6.430 -0.688 -11.777 1.00 90.12 94 MET A CA 1
ATOM 742 C C . MET A 1 94 ? 6.139 -0.188 -10.348 1.00 90.12 94 MET A C 1
ATOM 744 O O . MET A 1 94 ? 5.430 -0.899 -9.625 1.00 90.12 94 MET A O 1
ATOM 748 N N . PRO A 1 95 ? 6.550 1.030 -9.927 1.00 90.75 95 PRO A N 1
ATOM 749 C CA . PRO A 1 95 ? 6.146 1.572 -8.629 1.00 90.75 95 PRO A CA 1
ATO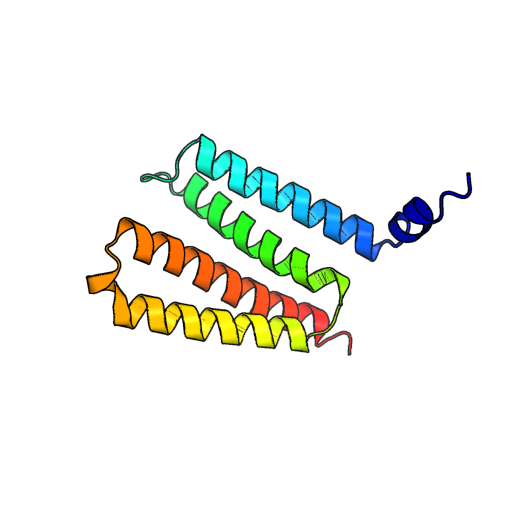M 750 C C . PRO A 1 95 ? 4.631 1.740 -8.489 1.00 90.75 95 PRO A C 1
ATOM 752 O O . PRO A 1 95 ? 4.071 1.386 -7.452 1.00 90.75 95 PRO A O 1
ATOM 755 N N . ALA A 1 96 ? 3.944 2.225 -9.529 1.00 93.69 96 ALA A N 1
ATOM 756 C CA . ALA A 1 96 ? 2.492 2.392 -9.499 1.00 93.69 96 ALA A CA 1
ATOM 757 C C . ALA A 1 96 ? 1.763 1.047 -9.340 1.00 93.69 96 ALA A C 1
ATOM 759 O O . ALA A 1 96 ? 0.799 0.951 -8.575 1.00 93.69 96 ALA A O 1
ATOM 760 N N . GLY A 1 97 ? 2.245 -0.006 -10.006 1.00 94.50 97 GLY A N 1
ATOM 761 C CA . GLY A 1 97 ? 1.745 -1.367 -9.837 1.00 94.50 97 GLY A CA 1
ATOM 762 C C . GLY A 1 97 ? 1.948 -1.880 -8.413 1.00 94.50 97 GLY A C 1
ATOM 763 O O . GLY A 1 97 ? 1.000 -2.368 -7.800 1.00 94.50 97 GLY A O 1
ATOM 764 N N . LEU A 1 98 ? 3.146 -1.698 -7.851 1.00 93.62 98 LEU A N 1
ATOM 765 C CA . LEU A 1 98 ? 3.468 -2.108 -6.482 1.00 93.62 98 LEU A CA 1
ATOM 766 C C . LEU A 1 98 ? 2.569 -1.408 -5.451 1.00 93.62 98 LEU A C 1
ATOM 768 O O . LEU A 1 98 ? 1.947 -2.077 -4.627 1.00 93.62 98 LEU A O 1
ATOM 772 N N . VAL A 1 99 ? 2.427 -0.082 -5.551 1.00 96.06 99 VAL A N 1
ATOM 773 C CA . VAL A 1 99 ? 1.529 0.712 -4.696 1.00 96.06 99 VAL A CA 1
ATOM 774 C C . VAL A 1 99 ? 0.085 0.231 -4.822 1.00 96.06 99 VAL A C 1
ATOM 776 O O . VAL A 1 99 ? -0.605 0.082 -3.811 1.00 96.06 99 VAL A O 1
ATOM 779 N N . SER A 1 100 ? -0.364 -0.062 -6.044 1.00 97.31 100 SER A N 1
ATOM 780 C CA . SER A 1 100 ? -1.730 -0.524 -6.287 1.00 97.31 100 SER A CA 1
ATOM 781 C C . SER A 1 100 ? -1.996 -1.889 -5.667 1.00 97.31 100 SER A C 1
ATOM 783 O O . SER A 1 100 ? -2.997 -2.064 -4.976 1.00 97.31 100 SER A O 1
ATOM 785 N N . ILE A 1 101 ? -1.076 -2.840 -5.828 1.00 97.38 101 ILE A N 1
ATOM 786 C CA . ILE A 1 101 ? -1.187 -4.166 -5.212 1.00 97.38 101 ILE A CA 1
ATOM 787 C C . ILE A 1 101 ? -1.193 -4.046 -3.681 1.00 97.38 101 ILE A C 1
ATOM 789 O O . ILE A 1 101 ? -2.028 -4.674 -3.026 1.00 97.38 101 ILE A O 1
ATOM 793 N N . SER A 1 102 ? -0.331 -3.205 -3.096 1.00 97.69 102 SER A N 1
ATOM 794 C CA . SER A 1 102 ? -0.339 -2.952 -1.649 1.00 97.69 102 SER A CA 1
ATOM 795 C C . SER A 1 102 ? -1.676 -2.381 -1.167 1.00 97.69 102 SER A C 1
ATOM 797 O O . SER A 1 102 ? -2.191 -2.825 -0.140 1.00 97.69 102 SER A O 1
ATOM 799 N N . GLY A 1 103 ? -2.264 -1.438 -1.909 1.00 97.44 103 GLY A N 1
ATOM 800 C CA . GLY A 1 103 ? -3.573 -0.860 -1.602 1.00 97.44 103 GLY A CA 1
ATOM 801 C C . GLY A 1 103 ? -4.711 -1.882 -1.674 1.00 97.44 103 GLY A C 1
ATOM 802 O O . GLY A 1 103 ? -5.555 -1.928 -0.777 1.00 97.44 103 GLY A O 1
ATOM 803 N N . ILE A 1 104 ? -4.704 -2.761 -2.682 1.00 98.12 104 ILE A N 1
ATOM 804 C CA . ILE A 1 104 ? -5.680 -3.857 -2.813 1.00 98.12 104 ILE A CA 1
ATOM 805 C C . ILE A 1 104 ? -5.585 -4.804 -1.616 1.00 98.12 104 ILE A C 1
ATOM 807 O O . ILE A 1 104 ? -6.596 -5.082 -0.971 1.00 98.12 104 ILE A O 1
ATOM 811 N N . LEU A 1 105 ? -4.378 -5.266 -1.278 1.00 97.75 105 LEU A N 1
ATOM 812 C CA . LEU A 1 105 ? -4.173 -6.181 -0.153 1.00 97.75 105 LEU A CA 1
ATOM 813 C C . LEU A 1 105 ? -4.569 -5.545 1.178 1.00 97.75 105 LEU A C 1
ATOM 815 O O . LEU A 1 105 ? -5.267 -6.177 1.967 1.00 97.75 105 LEU A O 1
ATOM 819 N N . ALA A 1 106 ? -4.190 -4.287 1.415 1.00 97.25 106 ALA A N 1
ATOM 820 C CA . ALA A 1 106 ? -4.609 -3.553 2.605 1.00 97.25 106 ALA A CA 1
ATOM 821 C C . ALA A 1 106 ? -6.140 -3.440 2.701 1.00 97.25 106 ALA A C 1
ATOM 823 O O . ALA A 1 106 ? -6.703 -3.575 3.789 1.00 97.25 106 ALA A O 1
ATOM 824 N N . GLY A 1 107 ? -6.814 -3.234 1.566 1.00 96.56 107 GLY A N 1
ATOM 825 C CA . GLY A 1 107 ? -8.270 -3.193 1.479 1.00 96.56 107 GLY A CA 1
ATOM 826 C C . GLY A 1 107 ? -8.915 -4.546 1.776 1.00 96.56 107 GLY A C 1
ATOM 827 O O . GLY A 1 107 ? -9.833 -4.620 2.584 1.00 96.56 107 GLY A O 1
ATOM 828 N N . ILE A 1 108 ? -8.399 -5.641 1.217 1.00 96.81 108 ILE A N 1
ATOM 829 C CA . ILE A 1 108 ? -8.905 -6.995 1.500 1.00 96.81 108 ILE A CA 1
ATOM 830 C C . ILE A 1 108 ? -8.706 -7.354 2.979 1.00 96.81 108 ILE A C 1
ATOM 832 O O . ILE A 1 108 ? -9.647 -7.789 3.643 1.00 96.81 108 ILE A O 1
ATOM 836 N N . ILE A 1 109 ? -7.501 -7.128 3.516 1.00 95.44 109 ILE A N 1
ATOM 837 C CA . ILE A 1 109 ? -7.174 -7.395 4.923 1.00 95.44 109 ILE A CA 1
ATOM 838 C C . ILE A 1 109 ? -8.083 -6.575 5.837 1.00 95.44 109 ILE A C 1
ATOM 840 O O . ILE A 1 109 ? -8.661 -7.109 6.781 1.00 95.44 109 ILE A O 1
ATOM 844 N N . GLY A 1 110 ? -8.237 -5.279 5.564 1.00 93.81 110 GLY A N 1
ATOM 845 C CA . GLY A 1 110 ? -9.070 -4.416 6.387 1.00 93.81 110 GLY A CA 1
ATOM 846 C C . GLY A 1 110 ? -10.551 -4.748 6.312 1.00 93.81 110 GLY A C 1
ATOM 847 O O . GLY A 1 110 ? -11.201 -4.802 7.355 1.00 93.81 110 GLY A O 1
ATOM 848 N N . ALA A 1 111 ? -11.070 -5.064 5.126 1.00 94.81 111 ALA A N 1
ATOM 849 C CA . ALA A 1 111 ? -12.439 -5.535 4.976 1.00 94.81 111 ALA A CA 1
ATOM 850 C C . ALA A 1 111 ? -12.666 -6.789 5.831 1.00 94.81 111 ALA A C 1
ATOM 852 O O . ALA A 1 111 ? -13.583 -6.805 6.641 1.00 94.81 111 ALA A O 1
ATOM 853 N N . TYR A 1 112 ? -11.777 -7.783 5.758 1.00 94.38 112 TYR A N 1
ATOM 854 C CA . TYR A 1 112 ? -11.872 -8.997 6.574 1.00 94.38 112 TYR A CA 1
ATOM 855 C C . TYR A 1 112 ? -11.800 -8.723 8.089 1.00 94.38 112 TYR A C 1
ATOM 857 O O . TYR A 1 112 ? -12.580 -9.267 8.870 1.00 94.38 112 TYR A O 1
ATOM 865 N N . VAL A 1 113 ? -10.891 -7.845 8.526 1.00 92.25 113 VAL A N 1
ATOM 866 C CA . VAL A 1 113 ? -10.713 -7.513 9.952 1.00 92.25 113 VAL A CA 1
ATOM 867 C C . VAL A 1 113 ? -11.935 -6.806 10.546 1.00 92.25 113 VAL A C 1
ATOM 869 O O . VAL A 1 113 ? -12.212 -6.983 11.733 1.00 92.25 113 VAL A O 1
ATOM 872 N N . PHE A 1 114 ? -12.649 -6.000 9.757 1.00 89.69 114 PHE A N 1
ATOM 873 C CA . PHE A 1 114 ? -13.767 -5.188 10.245 1.00 89.69 114 PHE A CA 1
ATOM 874 C C . PHE A 1 114 ? -15.151 -5.731 9.873 1.00 89.69 114 PHE A C 1
ATOM 876 O O . PHE A 1 114 ? -16.098 -5.411 10.578 1.00 89.69 114 PHE A O 1
ATOM 883 N N . VAL A 1 115 ? -15.280 -6.617 8.878 1.00 86.69 115 V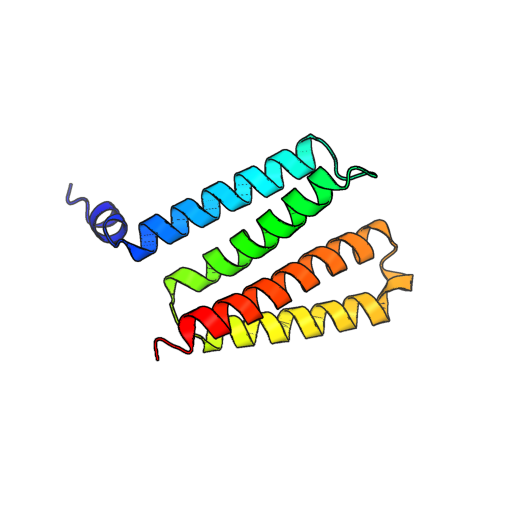AL A N 1
ATOM 884 C CA . VAL A 1 115 ? -16.565 -7.279 8.562 1.00 86.69 115 VAL A CA 1
ATOM 885 C C . VAL A 1 115 ? -17.041 -8.182 9.701 1.00 86.69 115 VAL A C 1
ATOM 887 O O . VAL A 1 115 ? -18.225 -8.432 9.843 1.00 86.69 115 VAL A O 1
ATOM 890 N N . SER A 1 116 ? -16.117 -8.659 10.540 1.00 65.44 116 SER A N 1
ATOM 891 C CA . SER A 1 116 ? -16.428 -9.457 11.734 1.00 65.44 116 SER A CA 1
ATOM 892 C C . SER A 1 116 ? -16.852 -8.622 12.950 1.00 65.44 116 SER A C 1
ATOM 894 O O . SER A 1 116 ? -17.105 -9.185 14.014 1.00 65.44 116 SER A O 1
ATOM 896 N N . LYS A 1 117 ? -16.872 -7.289 12.824 1.00 60.62 117 LYS A N 1
ATOM 897 C CA . LYS A 1 117 ? -17.191 -6.349 13.910 1.00 60.62 117 LYS A CA 1
ATOM 898 C C . LYS A 1 117 ? -18.442 -5.508 13.653 1.00 60.62 117 LYS A C 1
ATOM 900 O O . LYS A 1 117 ? -18.824 -4.756 14.549 1.00 60.62 117 LYS A O 1
ATOM 905 N N . GLU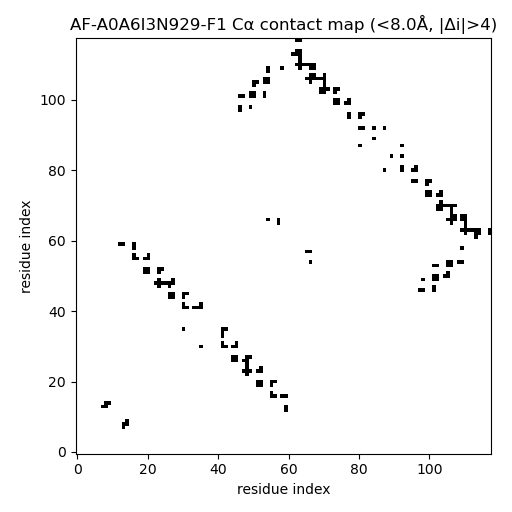 A 1 118 ? -19.013 -5.605 12.456 1.00 54.03 118 GLU A N 1
ATOM 906 C CA . GLU A 1 118 ? -20.322 -5.045 12.089 1.00 54.03 118 GLU A CA 1
ATOM 907 C C . GLU A 1 118 ? -21.421 -6.072 12.391 1.00 54.03 118 GLU A C 1
ATOM 909 O O . GLU A 1 118 ? -22.482 -5.642 12.896 1.00 54.03 118 GLU A O 1
#

Foldseek 3Di:
DPPPVVVVVPPPQNVVLVVLQVQLCCLLVVLVVVDDVVPVVSLVSNLVSLLSNLLSVCSSVLALVVLLVQLVVLVVQLVVLVVCVVVQDCVRSVVSNSSSVSSNNSSVVSSVVRVVVD

Mean predicted aligned error: 6.1 Å

pLDDT: mean 88.15, std 13.88, range [40.16, 98.12]